Protein AF-A0A8T3VCM7-F1 (afdb_monomer)

Secondary structure (DSSP, 8-state):
-B-TTT--B-S-TTS---S-TTGGGSHHHHHTTT---S-HHHHHHHHHHHHHHHHT-HHHHHHHHHHHHHHHHTTT-THHHHHHHHHHHHHTTS----HHHHHHHHHHHHHTT-HHHHHHHHTT---SSHHHHHHHHHHHHHHHTT------HHHHHHHH----

Organism: NCBI:txid190975

pLDDT: mean 92.07, std 9.41, range [38.88, 98.56]

Foldseek 3Di:
DADPPQRDADPDPPDDQPDDSVLSVDPCLVCLPVDDQPDPQLNSLSSQLVSCVRVVVLVSNLVSLVSSLVVCVVVVHPCSLVSLVSSLVSLVVDPDPDLVSVLSNLLSCLLNLVLVVSCVVPVPDDDPDPLSVLSSVVSNVCSVVSHNDDDDSVVSCCVVDPDD

Solvent-accessible surface area (backbone atoms only — not comparable to full-atom values): 9253 Å² total; per-residue (Å²): 86,68,40,93,87,61,62,54,49,35,94,53,85,88,54,80,80,84,65,59,77,67,54,56,68,29,66,54,53,70,41,52,73,72,57,85,62,90,39,74,63,20,47,46,25,46,44,30,18,55,53,20,56,77,63,69,35,61,68,55,23,29,55,20,22,49,51,18,17,52,42,18,54,80,65,75,31,77,62,21,35,58,30,26,48,57,24,46,61,45,51,73,71,51,90,63,89,52,59,68,59,54,56,51,44,47,53,35,29,26,50,42,70,36,30,68,58,39,44,72,75,45,73,83,66,80,60,93,48,67,64,63,40,46,48,54,52,49,53,46,55,34,24,77,69,71,45,49,77,91,85,54,72,65,58,47,47,55,72,78,50,76,83,124

Radius of gyration: 17.77 Å; Cα contacts (8 Å, |Δi|>4): 193; chains: 1; bounding box: 43×33×47 Å

Mean predicted aligned error: 4.56 Å

Structure (mmCIF, N/CA/C/O backbone):
data_AF-A0A8T3VCM7-F1
#
_entry.id   AF-A0A8T3VCM7-F1
#
loop_
_atom_site.group_PDB
_atom_site.id
_atom_site.type_symbol
_atom_site.label_atom_id
_atom_site.label_alt_id
_atom_site.label_comp_id
_atom_site.label_asym_id
_atom_site.label_entity_id
_atom_site.label_seq_id
_atom_site.pdbx_PDB_ins_code
_atom_site.Cartn_x
_atom_site.Cartn_y
_atom_site.Cartn_z
_atom_site.occupancy
_atom_site.B_iso_or_equiv
_atom_site.auth_seq_id
_atom_site.auth_comp_id
_atom_site.auth_asym_id
_atom_site.auth_atom_id
_atom_site.pdbx_PDB_model_num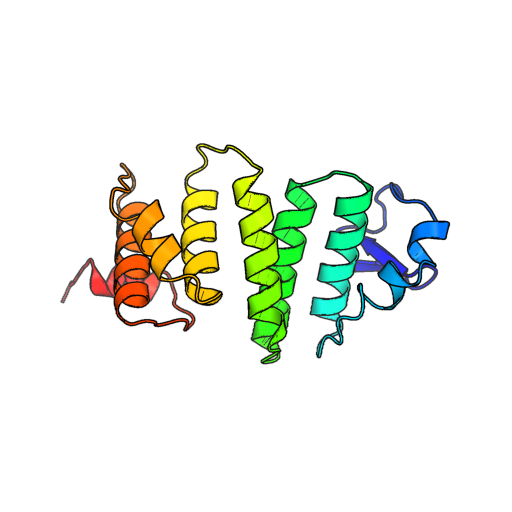
ATOM 1 N N . MET A 1 1 ? -1.759 -5.758 17.134 1.00 84.31 1 MET A N 1
ATOM 2 C CA . MET A 1 1 ? -2.613 -6.437 18.134 1.00 84.31 1 MET A CA 1
ATOM 3 C C . MET A 1 1 ? -3.843 -5.589 18.393 1.00 84.31 1 MET A C 1
ATOM 5 O O . MET A 1 1 ? -3.753 -4.378 18.250 1.00 84.31 1 MET A O 1
ATOM 9 N N . GLU A 1 2 ? -4.961 -6.208 18.759 1.00 90.44 2 GLU A N 1
ATOM 10 C CA . GLU A 1 2 ? -6.220 -5.518 19.060 1.00 90.44 2 GLU A CA 1
ATOM 11 C C . GLU A 1 2 ? -6.636 -5.818 20.501 1.00 90.44 2 GLU A C 1
ATOM 13 O O . GLU A 1 2 ? -6.567 -6.965 20.945 1.00 90.44 2 GLU A O 1
ATOM 18 N N . CYS A 1 3 ? -7.024 -4.783 21.242 1.00 88.31 3 CYS A N 1
ATOM 19 C CA . CYS A 1 3 ? -7.527 -4.921 22.599 1.00 88.31 3 CYS A CA 1
ATOM 20 C C . CYS A 1 3 ? -8.955 -5.488 22.565 1.00 88.31 3 CYS A C 1
ATOM 22 O O . CYS A 1 3 ? -9.849 -4.824 22.038 1.00 88.31 3 CYS A O 1
ATOM 24 N N . PRO A 1 4 ? -9.227 -6.648 23.192 1.00 87.00 4 PRO A N 1
ATOM 25 C CA . PRO A 1 4 ? -10.551 -7.271 23.142 1.00 87.00 4 PRO A CA 1
ATOM 26 C C . PRO A 1 4 ? -11.629 -6.490 23.912 1.00 87.00 4 PRO A C 1
ATOM 28 O O . PRO A 1 4 ? -12.811 -6.768 23.751 1.00 87.00 4 PRO A O 1
ATOM 31 N N . HIS A 1 5 ? -11.243 -5.532 24.762 1.00 86.00 5 HIS A N 1
ATOM 32 C CA . HIS A 1 5 ? -12.182 -4.750 25.571 1.00 86.00 5 HIS A CA 1
ATOM 33 C C . HIS A 1 5 ? -12.675 -3.477 24.868 1.00 86.00 5 HIS A C 1
ATOM 35 O O . HIS A 1 5 ? 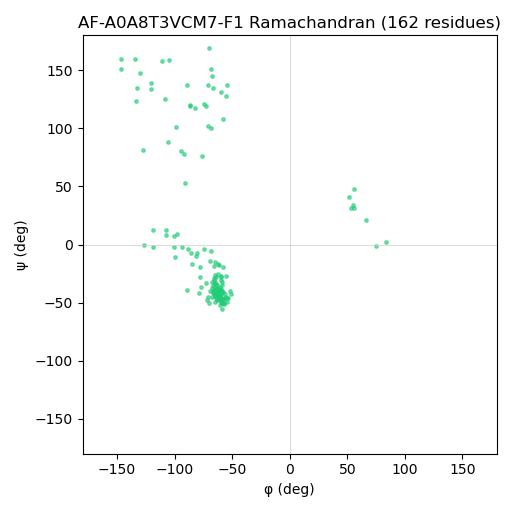-13.837 -3.109 25.010 1.00 86.00 5 HIS A O 1
ATOM 41 N N . CYS A 1 6 ? -11.800 -2.775 24.142 1.00 86.94 6 CYS A N 1
ATOM 42 C CA . CYS A 1 6 ? -12.126 -1.475 23.539 1.00 86.94 6 CYS A CA 1
ATOM 43 C C . CYS A 1 6 ? -11.845 -1.382 22.036 1.00 86.94 6 CYS A C 1
ATOM 45 O O . CYS A 1 6 ? -12.062 -0.324 21.458 1.00 86.94 6 CYS A O 1
ATOM 47 N N . GLY A 1 7 ? -11.329 -2.441 21.409 1.00 88.75 7 GLY A N 1
ATOM 48 C CA . GLY A 1 7 ? -10.992 -2.448 19.986 1.00 88.75 7 GLY A CA 1
ATOM 49 C C . GLY A 1 7 ? -9.720 -1.678 19.626 1.00 88.75 7 GLY A C 1
ATOM 50 O O . GLY A 1 7 ? -9.347 -1.685 18.464 1.00 88.75 7 GLY A O 1
ATOM 51 N N . TYR A 1 8 ? -9.023 -1.049 20.585 1.00 90.88 8 TYR A N 1
ATOM 52 C CA . TYR A 1 8 ? -7.779 -0.317 20.316 1.00 90.88 8 TYR A CA 1
ATOM 53 C C . TYR A 1 8 ? -6.743 -1.200 19.614 1.00 90.88 8 TYR A C 1
ATOM 55 O O . TYR A 1 8 ? -6.407 -2.281 20.109 1.00 90.88 8 TYR A O 1
ATOM 63 N N . VAL A 1 9 ? -6.205 -0.716 18.493 1.00 90.94 9 VAL A N 1
ATOM 64 C CA . VAL A 1 9 ? -5.188 -1.423 17.713 1.00 90.94 9 VAL A CA 1
ATOM 65 C C . VAL A 1 9 ? -3.836 -0.738 17.860 1.00 90.94 9 VAL A C 1
ATOM 67 O O . VAL A 1 9 ? -3.681 0.437 17.541 1.00 90.94 9 VAL A O 1
ATOM 70 N N . ALA A 1 10 ? -2.832 -1.506 18.274 1.00 86.75 10 ALA A N 1
ATOM 71 C CA . ALA A 1 10 ? -1.446 -1.058 18.350 1.00 86.75 10 ALA A CA 1
ATOM 72 C C . ALA A 1 10 ? -0.470 -2.200 18.044 1.00 86.75 10 ALA A C 1
ATOM 74 O O . ALA A 1 10 ? -0.806 -3.382 18.179 1.00 86.75 10 ALA A O 1
ATOM 75 N N . ALA A 1 11 ? 0.765 -1.858 17.665 1.00 80.69 11 ALA A N 1
ATOM 76 C CA . ALA A 1 11 ? 1.845 -2.839 17.527 1.00 80.69 11 ALA A CA 1
ATOM 77 C C . ALA A 1 11 ? 2.075 -3.588 18.850 1.00 80.69 11 ALA A C 1
ATOM 79 O O . ALA A 1 11 ? 2.209 -4.811 18.858 1.00 80.69 11 ALA A O 1
ATOM 80 N N . ARG A 1 12 ? 2.018 -2.856 19.971 1.00 79.69 12 ARG A N 1
ATOM 81 C CA . ARG A 1 12 ? 2.030 -3.406 21.324 1.00 79.69 12 ARG A CA 1
ATOM 82 C C . ARG A 1 12 ? 0.936 -2.770 22.182 1.00 79.69 12 ARG A C 1
ATOM 84 O O . ARG A 1 12 ? 0.751 -1.559 22.127 1.00 79.69 12 ARG A O 1
ATOM 91 N N . LEU A 1 13 ? 0.200 -3.586 22.940 1.00 78.19 13 LEU A N 1
ATOM 92 C CA . LEU A 1 13 ? -0.930 -3.126 23.765 1.00 78.19 13 LEU A CA 1
ATOM 93 C C . LEU A 1 13 ? -0.501 -2.536 25.117 1.00 78.19 13 LEU A C 1
ATOM 95 O O . LEU A 1 13 ? -1.332 -1.968 25.813 1.00 78.19 13 LEU A O 1
ATOM 99 N N . ASP A 1 14 ? 0.773 -2.674 25.491 1.00 77.81 14 ASP A N 1
ATOM 100 C CA . ASP A 1 14 ? 1.370 -2.013 26.658 1.00 77.81 14 ASP A CA 1
ATOM 101 C C . ASP A 1 14 ? 1.755 -0.551 26.382 1.00 77.81 14 ASP A C 1
ATOM 103 O O . ASP A 1 14 ? 2.117 0.176 27.306 1.00 77.81 14 ASP A O 1
ATOM 107 N N . ASN A 1 15 ? 1.655 -0.109 25.126 1.00 70.25 15 ASN A N 1
ATOM 108 C CA . ASN A 1 15 ? 1.811 1.292 24.771 1.00 70.25 15 ASN A CA 1
ATOM 109 C C . ASN A 1 15 ? 0.658 2.123 25.343 1.00 70.25 15 ASN A C 1
ATOM 111 O O . ASN A 1 15 ? -0.496 1.690 25.358 1.00 70.25 15 ASN A O 1
ATOM 115 N N . GLU A 1 16 ? 0.975 3.351 25.748 1.00 74.56 16 GLU A N 1
ATOM 116 C CA . GLU A 1 16 ? -0.018 4.326 26.187 1.00 74.56 16 GLU A CA 1
ATOM 117 C C . GLU A 1 16 ? -1.104 4.525 25.118 1.00 74.56 16 GLU A C 1
ATOM 119 O O . GLU A 1 16 ? -0.817 4.605 23.917 1.00 74.56 16 GLU A O 1
ATOM 124 N N . LEU A 1 17 ? -2.362 4.588 25.562 1.00 77.19 17 LEU A N 1
ATOM 125 C CA . LEU A 1 17 ? -3.487 4.925 24.702 1.00 77.19 17 LEU A CA 1
ATOM 126 C C . LEU A 1 17 ? -3.381 6.410 24.343 1.00 77.19 17 LEU A C 1
ATOM 128 O O . LEU A 1 17 ? -3.711 7.273 25.151 1.00 77.19 17 LEU A O 1
ATOM 132 N N . LYS A 1 18 ? -2.918 6.700 23.129 1.00 75.69 18 LYS A N 1
ATOM 133 C CA . LYS A 1 18 ? -2.742 8.074 22.637 1.00 75.69 18 LYS A CA 1
ATOM 134 C C . LYS A 1 18 ? -3.989 8.651 21.958 1.00 75.69 18 LYS A C 1
ATOM 136 O O . LYS A 1 18 ? -4.010 9.831 21.623 1.00 75.69 18 LYS A O 1
ATOM 141 N N . THR A 1 19 ? -5.042 7.847 21.809 1.00 82.75 19 THR A N 1
ATOM 142 C CA . THR A 1 19 ? -6.325 8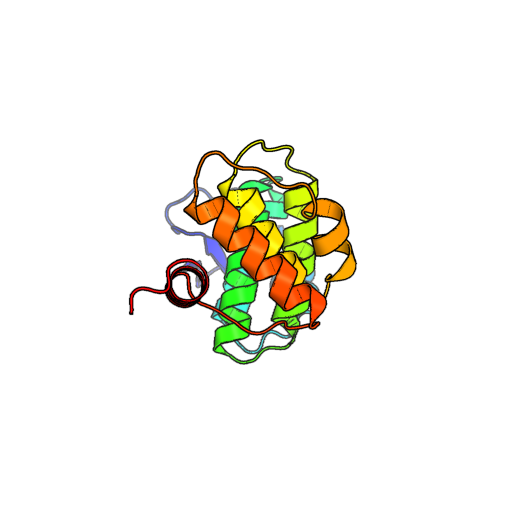.252 21.221 1.00 82.75 19 THR A CA 1
ATOM 143 C C . THR A 1 19 ? -7.448 8.301 22.260 1.00 82.75 19 THR A C 1
ATOM 145 O O . THR A 1 19 ? -7.382 7.662 23.311 1.00 82.75 19 THR A O 1
ATOM 148 N N . SER A 1 20 ? -8.509 9.056 21.975 1.00 85.62 20 SER A N 1
ATOM 149 C CA . SER A 1 20 ? -9.664 9.152 22.871 1.00 85.62 20 SER A CA 1
ATOM 150 C C . SER A 1 20 ? -10.481 7.848 22.874 1.00 85.62 20 SER A C 1
ATOM 152 O O . SER A 1 20 ? -10.788 7.318 21.803 1.00 85.62 20 SER A O 1
ATOM 154 N N . PRO A 1 21 ? -10.941 7.353 24.038 1.00 87.25 21 PRO A N 1
ATOM 155 C CA . PRO A 1 21 ? -11.909 6.258 24.103 1.00 87.25 21 PRO A CA 1
ATOM 156 C C . PRO A 1 21 ? -13.205 6.514 23.321 1.00 87.25 21 PRO A C 1
ATOM 158 O O . PRO A 1 21 ? -13.843 5.557 22.887 1.00 87.25 21 PRO A O 1
ATOM 161 N N . ASP A 1 22 ? -13.599 7.778 23.140 1.00 90.50 22 ASP A N 1
ATOM 162 C CA . ASP A 1 22 ? -14.787 8.138 22.357 1.00 90.50 22 ASP A CA 1
ATOM 163 C C . ASP A 1 22 ? -14.551 7.951 20.856 1.00 90.50 22 ASP A C 1
ATOM 165 O O . ASP A 1 22 ? -15.457 7.525 20.144 1.00 90.50 22 ASP A O 1
ATOM 169 N N . PHE A 1 23 ? -13.321 8.174 20.382 1.00 93.25 23 PHE A N 1
ATOM 170 C CA . PHE A 1 23 ? -12.952 7.905 18.993 1.00 93.25 23 PHE A CA 1
ATOM 171 C C . PHE A 1 23 ? -13.063 6.413 18.663 1.00 93.25 23 PHE A C 1
ATOM 173 O O . PHE A 1 23 ? -13.613 6.051 17.633 1.00 93.25 23 PHE A O 1
ATOM 180 N N . LEU A 1 24 ? -12.642 5.528 19.572 1.00 92.88 24 LEU A N 1
ATOM 181 C CA . LEU A 1 24 ? -12.766 4.074 19.377 1.00 92.88 24 LEU A CA 1
ATOM 182 C C . LEU A 1 24 ? -14.224 3.584 19.316 1.00 92.88 24 LEU A C 1
ATOM 184 O O . LEU A 1 24 ? -14.484 2.456 18.899 1.00 92.88 24 LEU A O 1
ATOM 188 N N . LYS A 1 25 ? -15.176 4.419 19.744 1.00 93.69 25 LYS A N 1
ATOM 189 C CA . LYS A 1 25 ? -16.618 4.162 19.662 1.00 93.69 25 LYS A CA 1
ATOM 190 C C . LYS A 1 25 ? -17.282 4.891 18.493 1.00 93.69 25 LYS A C 1
ATOM 192 O O . LYS A 1 25 ? -18.493 4.756 18.330 1.00 93.69 25 LYS A O 1
ATOM 197 N N . SER A 1 26 ? -16.533 5.679 17.722 1.00 95.44 26 SER A N 1
ATOM 198 C CA . SER A 1 26 ? -17.079 6.413 16.586 1.00 95.44 26 SER A CA 1
ATOM 199 C C . SER A 1 26 ? -17.499 5.453 15.475 1.00 95.44 26 SER A C 1
ATOM 201 O O . SER A 1 26 ? -16.936 4.367 15.307 1.00 95.44 26 SER A O 1
ATOM 203 N N . GLU A 1 27 ? -18.496 5.862 14.695 1.00 95.75 27 GLU A N 1
ATOM 204 C CA . GLU A 1 27 ? -18.955 5.086 13.543 1.00 95.75 27 GLU A CA 1
ATOM 205 C C . GLU A 1 27 ? -17.832 4.899 12.517 1.00 95.75 27 GLU A C 1
ATOM 207 O O . GLU A 1 27 ? -17.613 3.781 12.052 1.00 95.75 27 GLU A O 1
ATOM 212 N N . GLU A 1 28 ? -17.060 5.954 12.246 1.00 95.12 28 GLU A N 1
ATOM 213 C CA . GLU A 1 28 ? -15.902 5.935 11.344 1.00 95.12 28 GLU A CA 1
ATOM 214 C C . GLU A 1 28 ? -14.895 4.845 11.735 1.00 95.12 28 GLU A C 1
ATOM 216 O O . GLU A 1 28 ? -14.465 4.057 10.894 1.00 95.12 28 GLU A O 1
ATOM 221 N N . TYR A 1 29 ? -14.563 4.727 13.024 1.00 95.94 29 TYR A N 1
ATOM 222 C CA . TYR A 1 29 ? -13.623 3.715 13.500 1.00 95.94 29 TYR A CA 1
ATOM 223 C C . TYR A 1 29 ? -14.201 2.296 13.442 1.00 95.94 29 TYR A C 1
ATOM 225 O O . TYR A 1 29 ? -13.543 1.343 13.004 1.00 95.94 29 TYR A O 1
ATOM 233 N N . LEU A 1 30 ? -15.447 2.136 13.895 1.00 94.06 30 LEU A N 1
ATOM 234 C CA . LEU A 1 30 ? -16.092 0.829 14.000 1.00 94.06 30 LEU A CA 1
ATOM 235 C C . LEU A 1 30 ? -16.347 0.204 12.626 1.00 94.06 30 LEU A C 1
ATOM 237 O O . LEU A 1 30 ? -16.125 -1.004 12.465 1.00 94.06 30 LEU A O 1
ATOM 241 N N . THR A 1 31 ? -16.757 1.030 11.662 1.00 95.62 31 THR A N 1
ATOM 242 C CA . THR A 1 31 ? -17.086 0.648 10.281 1.00 95.62 31 THR A CA 1
ATOM 243 C C . THR A 1 31 ? -15.916 0.785 9.311 1.00 95.62 31 THR A C 1
ATOM 245 O O . THR A 1 31 ? -16.072 0.448 8.145 1.00 95.62 31 THR A O 1
ATOM 248 N N . CYS A 1 32 ? -14.753 1.255 9.775 1.00 96.81 32 CYS A N 1
ATOM 249 C CA . CYS A 1 32 ? -13.586 1.508 8.929 1.00 96.81 32 CYS A CA 1
ATOM 250 C C . CYS A 1 32 ? -13.895 2.471 7.773 1.00 96.81 32 CYS A C 1
ATOM 252 O O . CYS A 1 32 ? -13.574 2.184 6.624 1.00 96.81 32 CYS A O 1
ATOM 254 N N . GLU A 1 33 ? -14.546 3.595 8.086 1.00 96.31 33 GLU A N 1
ATOM 255 C CA . GLU A 1 33 ? -15.036 4.580 7.108 1.00 96.31 33 GLU A CA 1
ATOM 256 C C . GLU A 1 33 ? -15.921 3.928 6.013 1.00 96.31 33 GLU A C 1
ATOM 258 O O . GLU A 1 33 ? -15.945 4.364 4.866 1.00 96.31 33 GLU A O 1
ATOM 263 N N . GLY A 1 34 ? -16.654 2.862 6.366 1.00 96.44 34 GLY A N 1
ATOM 264 C CA . GLY A 1 34 ? -17.529 2.111 5.459 1.00 96.44 34 GLY A CA 1
ATOM 265 C C . GLY A 1 34 ? -16.840 1.032 4.615 1.00 96.44 34 GLY A C 1
ATOM 266 O O . GLY A 1 34 ? -17.517 0.378 3.823 1.00 96.44 34 GLY A O 1
ATOM 267 N N . ASN A 1 35 ? -15.530 0.815 4.774 1.00 97.19 35 ASN A N 1
ATOM 268 C CA . ASN A 1 35 ? -14.801 -0.228 4.051 1.00 97.19 35 ASN A CA 1
ATOM 269 C C . ASN A 1 35 ? -15.144 -1.630 4.582 1.00 97.19 35 ASN A C 1
ATOM 271 O O . ASN A 1 35 ? -14.870 -1.962 5.741 1.00 97.19 35 ASN A O 1
ATOM 275 N N . ASP A 1 36 ? -15.688 -2.473 3.706 1.00 97.00 36 ASP A N 1
ATOM 276 C CA . ASP A 1 36 ? -16.025 -3.868 4.002 1.00 97.00 36 ASP A CA 1
ATOM 277 C C . ASP A 1 36 ? -14.860 -4.803 3.643 1.00 97.00 36 ASP A C 1
ATOM 279 O O . ASP A 1 36 ? -14.839 -5.436 2.590 1.00 97.00 36 ASP A O 1
ATOM 283 N N . PHE A 1 37 ? -13.845 -4.836 4.508 1.00 97.75 37 PHE A N 1
ATOM 284 C CA . PHE A 1 37 ? -12.666 -5.684 4.316 1.00 97.75 37 PHE A CA 1
ATOM 285 C C . PHE A 1 37 ? -13.006 -7.175 4.418 1.00 97.75 37 PHE A C 1
ATOM 287 O O . PHE A 1 37 ? -13.606 -7.616 5.402 1.00 97.75 37 PHE A O 1
ATOM 294 N N . LYS A 1 38 ? -12.494 -7.981 3.481 1.00 97.44 38 LYS A N 1
ATOM 295 C CA . LYS A 1 38 ? -12.620 -9.450 3.514 1.00 97.44 38 LYS A CA 1
ATOM 296 C C . LYS A 1 38 ? -11.892 -10.094 4.697 1.00 97.44 38 LYS A C 1
ATOM 298 O O . LYS A 1 38 ? -12.261 -11.192 5.115 1.00 97.44 38 LYS A O 1
ATOM 303 N N . SER A 1 39 ? -10.841 -9.449 5.215 1.00 95.94 39 SER A N 1
ATOM 304 C CA . SER A 1 39 ? -9.984 -9.998 6.269 1.00 95.94 39 SER A CA 1
ATOM 305 C C . SER A 1 39 ? -9.964 -9.134 7.535 1.00 95.94 39 SER A C 1
ATOM 307 O O . SER A 1 39 ? -9.831 -7.906 7.493 1.00 95.94 39 SER A O 1
ATOM 309 N N . ASP A 1 40 ? -10.003 -9.794 8.698 1.00 95.69 40 ASP A N 1
ATOM 310 C CA . ASP A 1 40 ? -9.827 -9.134 9.998 1.00 95.69 40 ASP A CA 1
ATOM 311 C C . ASP A 1 40 ? -8.446 -8.483 10.142 1.00 95.69 40 ASP A C 1
ATOM 313 O O . ASP A 1 40 ? -8.268 -7.564 10.946 1.00 95.69 40 ASP A O 1
ATOM 317 N N . LEU A 1 41 ? -7.444 -8.983 9.413 1.00 96.50 41 LEU A N 1
ATOM 318 C CA . LEU A 1 41 ? -6.091 -8.442 9.447 1.00 96.50 41 LEU A CA 1
ATOM 319 C C . LEU A 1 41 ? -6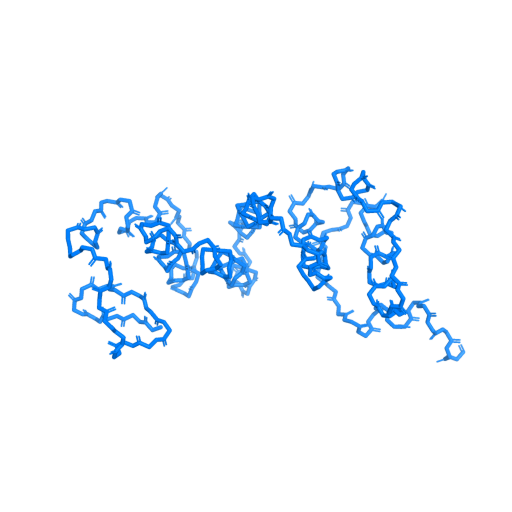.032 -7.087 8.731 1.00 96.50 41 LEU A C 1
ATOM 321 O O . LEU A 1 41 ? -5.540 -6.123 9.321 1.00 96.50 41 LEU A O 1
ATOM 325 N N . SER A 1 42 ? -6.607 -6.988 7.528 1.00 97.62 42 SER A N 1
ATOM 326 C CA . SER A 1 42 ? -6.758 -5.728 6.788 1.00 97.62 42 SER A CA 1
ATOM 327 C C . SER A 1 42 ? -7.536 -4.717 7.623 1.00 97.62 42 SER A C 1
ATOM 329 O O . SER A 1 42 ? -7.071 -3.601 7.851 1.00 97.62 42 SER A O 1
ATOM 331 N N . LYS A 1 43 ? -8.656 -5.151 8.218 1.00 97.19 43 LYS A N 1
ATOM 332 C CA . LYS A 1 43 ? -9.465 -4.317 9.114 1.00 97.19 43 LYS A CA 1
ATOM 333 C C . LYS A 1 43 ? -8.659 -3.757 10.289 1.00 97.19 43 LYS A C 1
ATOM 335 O O . LYS A 1 43 ? -8.781 -2.579 10.627 1.00 97.19 43 LYS A O 1
ATOM 340 N N . ARG A 1 44 ? -7.806 -4.576 10.912 1.00 96.50 44 ARG A N 1
ATOM 341 C CA . ARG A 1 44 ? -6.920 -4.135 12.002 1.00 96.50 44 ARG A CA 1
ATOM 342 C C . ARG A 1 44 ? -5.890 -3.114 11.526 1.00 96.50 44 ARG A C 1
ATOM 344 O O . ARG A 1 44 ? -5.694 -2.112 12.211 1.00 96.50 44 ARG A O 1
ATOM 351 N N . PHE A 1 45 ? -5.254 -3.328 10.376 1.00 97.69 45 PHE A N 1
ATOM 352 C CA . PHE A 1 45 ? -4.311 -2.354 9.821 1.00 97.69 45 PHE A CA 1
ATOM 353 C C . PHE A 1 45 ? -4.993 -1.031 9.470 1.00 97.69 45 PHE A C 1
ATOM 355 O O . PHE A 1 45 ? -4.492 0.027 9.848 1.00 97.69 45 PHE A O 1
ATOM 362 N N . TYR A 1 46 ? -6.183 -1.074 8.874 1.00 98.12 46 TYR A N 1
ATOM 363 C CA . TYR A 1 46 ? -6.951 0.132 8.589 1.00 98.12 46 TYR A CA 1
ATOM 364 C C . TYR A 1 46 ? -7.363 0.885 9.863 1.00 98.12 46 TYR A C 1
ATOM 366 O O . TYR A 1 46 ? -7.209 2.099 9.966 1.00 98.12 46 TYR A O 1
ATOM 374 N N . ARG A 1 47 ? -7.805 0.173 10.905 1.00 96.81 47 ARG A N 1
ATOM 375 C CA . ARG A 1 47 ? -8.069 0.781 12.219 1.00 96.81 47 ARG A CA 1
ATOM 376 C C . ARG A 1 47 ? -6.825 1.419 12.830 1.00 96.81 47 ARG A C 1
ATOM 378 O O . ARG A 1 47 ? -6.934 2.466 13.466 1.00 96.81 47 ARG A O 1
ATOM 385 N N . ARG A 1 48 ? -5.643 0.820 12.651 1.00 96.06 48 ARG A N 1
ATOM 386 C CA . ARG A 1 48 ? -4.388 1.455 13.075 1.00 96.06 48 ARG A CA 1
ATOM 387 C C . ARG A 1 48 ? -4.120 2.733 12.279 1.00 96.06 48 ARG A C 1
ATOM 389 O O . ARG A 1 48 ? -3.762 3.722 12.910 1.00 96.06 48 ARG A O 1
ATOM 396 N N . TYR A 1 49 ? -4.363 2.739 10.967 1.00 96.69 49 TYR A N 1
ATOM 397 C CA . TYR A 1 49 ? -4.307 3.952 10.143 1.00 96.69 49 TYR A CA 1
ATOM 398 C C . TYR A 1 49 ? -5.205 5.061 10.712 1.00 96.69 49 TYR A C 1
ATOM 400 O O . TYR A 1 49 ? -4.720 6.162 10.952 1.00 96.69 49 TYR A O 1
ATOM 408 N N . LEU A 1 50 ? -6.468 4.763 11.035 1.00 96.62 50 LEU A N 1
ATOM 409 C CA . LEU A 1 50 ? -7.398 5.747 11.603 1.00 96.62 50 LEU A CA 1
ATOM 410 C C . LEU A 1 50 ? -6.918 6.321 12.946 1.00 96.62 50 LEU A C 1
ATOM 412 O O . LEU A 1 50 ? -7.043 7.520 13.191 1.00 96.62 50 LEU A O 1
ATOM 416 N N . ILE A 1 51 ? -6.335 5.483 13.809 1.00 94.75 51 ILE A N 1
ATOM 417 C CA . ILE A 1 51 ? -5.720 5.938 15.065 1.00 94.75 51 ILE A CA 1
ATOM 418 C C . ILE A 1 51 ? -4.536 6.867 14.771 1.00 94.75 51 ILE A C 1
ATOM 420 O O . ILE A 1 51 ? -4.457 7.947 15.346 1.00 94.75 51 ILE A O 1
ATOM 424 N N . SER A 1 52 ? -3.638 6.474 13.866 1.00 93.31 52 SER A N 1
ATOM 425 C CA . SER A 1 52 ? -2.470 7.281 13.494 1.00 93.31 52 SER A CA 1
ATOM 426 C C . SER A 1 52 ? -2.856 8.621 12.873 1.00 93.31 52 SER A C 1
ATOM 428 O O . SER A 1 52 ? -2.256 9.636 13.214 1.00 93.31 52 SER A O 1
ATOM 430 N N . LYS A 1 53 ? -3.913 8.644 12.059 1.00 94.00 53 LYS A N 1
ATOM 431 C CA . LYS A 1 53 ? -4.512 9.856 11.491 1.00 94.00 53 LYS A CA 1
ATOM 432 C C . LYS A 1 53 ? -5.034 10.789 12.581 1.00 94.00 53 LYS A C 1
ATOM 434 O O . LYS A 1 53 ? -4.739 11.978 12.561 1.00 94.00 53 LYS A O 1
ATOM 439 N N . ALA A 1 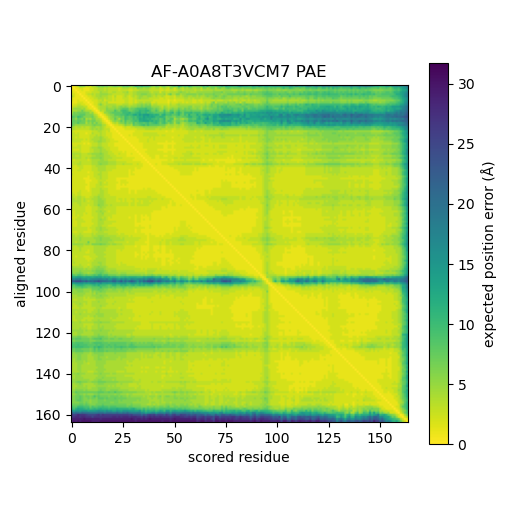54 ? -5.741 10.259 13.582 1.00 92.50 54 ALA A N 1
ATOM 440 C CA . ALA A 1 54 ? -6.197 11.048 14.732 1.00 92.50 54 ALA A CA 1
ATOM 441 C C . ALA A 1 54 ? -5.031 11.596 15.585 1.00 92.50 54 ALA A C 1
ATOM 443 O O . ALA A 1 54 ? -5.155 12.647 16.212 1.00 92.50 54 ALA A O 1
ATOM 444 N N . GLU A 1 55 ? -3.896 10.896 15.595 1.00 90.50 55 GLU A N 1
ATOM 445 C CA . GLU A 1 55 ? -2.663 11.282 16.293 1.00 90.50 55 GLU A CA 1
ATOM 446 C C . GLU A 1 55 ? -1.761 12.224 15.464 1.00 90.50 55 GLU A C 1
ATOM 448 O O . GLU A 1 55 ? -0.787 12.747 16.005 1.00 90.50 55 GLU A O 1
ATOM 453 N N . ASN A 1 56 ? -2.086 12.476 14.186 1.00 90.31 56 ASN A N 1
ATOM 454 C CA . ASN A 1 56 ? -1.229 13.143 13.191 1.00 90.31 56 ASN A CA 1
ATOM 455 C C . ASN A 1 56 ? 0.157 12.477 13.024 1.00 90.31 56 ASN A C 1
ATOM 457 O O . ASN A 1 56 ? 1.165 13.149 12.804 1.00 90.31 56 ASN A O 1
ATOM 461 N N . ASP A 1 57 ? 0.225 11.150 13.155 1.00 90.88 57 ASP A N 1
ATOM 462 C CA . ASP A 1 57 ? 1.439 10.355 12.938 1.00 90.88 57 ASP A CA 1
ATOM 463 C C . ASP A 1 57 ? 1.477 9.818 11.500 1.00 90.88 57 ASP A C 1
ATOM 465 O O . ASP A 1 57 ? 1.164 8.652 11.242 1.00 90.88 57 ASP A O 1
ATOM 469 N N . HIS A 1 58 ? 1.885 10.675 10.560 1.00 91.38 58 HIS A N 1
ATOM 470 C CA . HIS A 1 58 ? 1.887 10.375 9.123 1.00 91.38 58 HIS A CA 1
ATOM 471 C C . HIS A 1 58 ? 2.743 9.159 8.742 1.00 91.38 58 HIS A C 1
ATOM 473 O O . HIS A 1 58 ? 2.386 8.413 7.830 1.00 91.38 58 HIS A O 1
ATOM 479 N N . ASN A 1 59 ? 3.840 8.908 9.465 1.00 90.25 59 ASN A N 1
ATOM 480 C CA . ASN A 1 59 ? 4.663 7.721 9.238 1.00 90.25 59 ASN A CA 1
ATOM 481 C C . ASN A 1 59 ? 3.875 6.451 9.570 1.00 90.25 59 ASN A C 1
ATOM 483 O O . ASN A 1 59 ? 3.817 5.523 8.761 1.00 90.25 59 ASN A O 1
ATOM 487 N N . SER A 1 60 ? 3.235 6.404 10.743 1.00 91.94 60 SER A N 1
ATOM 488 C CA . SER A 1 60 ? 2.393 5.260 11.092 1.00 91.94 60 SER A CA 1
ATOM 489 C C . SER A 1 60 ? 1.163 5.146 10.190 1.00 91.94 60 SER A C 1
ATOM 491 O O . SER A 1 60 ? 0.757 4.022 9.896 1.00 91.94 60 SER A O 1
ATOM 493 N N . GLU A 1 61 ? 0.574 6.258 9.737 1.00 94.81 61 GLU A N 1
ATOM 494 C CA . GLU A 1 61 ? -0.520 6.238 8.757 1.00 94.81 61 GLU A CA 1
ATOM 495 C C . GLU A 1 61 ? -0.091 5.515 7.475 1.00 94.81 61 GLU A C 1
ATOM 497 O O . GLU A 1 61 ? -0.757 4.564 7.057 1.00 94.81 61 GLU A O 1
ATOM 502 N N . PHE A 1 62 ? 1.056 5.908 6.910 1.00 95.06 62 PHE A N 1
ATOM 503 C CA . PHE A 1 62 ? 1.594 5.339 5.677 1.00 95.06 62 PHE A CA 1
ATOM 504 C C . PHE A 1 62 ? 1.828 3.832 5.798 1.00 95.06 62 PHE A C 1
ATOM 506 O O . PHE A 1 62 ? 1.268 3.052 5.025 1.00 95.06 62 PHE A O 1
ATOM 513 N N . TYR A 1 63 ? 2.603 3.398 6.798 1.00 94.88 63 TYR A N 1
ATOM 514 C CA . TYR A 1 63 ? 2.909 1.974 6.962 1.00 94.88 63 TYR A CA 1
ATOM 515 C C . TYR A 1 63 ? 1.663 1.147 7.291 1.00 94.88 63 TYR A C 1
ATOM 517 O O . TYR A 1 63 ? 1.557 -0.002 6.867 1.00 94.88 63 TYR A O 1
ATOM 525 N N . SER A 1 64 ? 0.688 1.721 8.000 1.00 96.81 64 SER A N 1
ATOM 526 C CA . SER A 1 64 ? -0.572 1.027 8.278 1.00 96.81 64 SER A CA 1
ATOM 527 C C . SER A 1 64 ? -1.381 0.788 7.008 1.00 96.81 64 SER A C 1
ATOM 529 O O . SER A 1 64 ? -1.902 -0.311 6.834 1.00 96.81 64 SER A O 1
ATOM 531 N N . LEU A 1 65 ? -1.453 1.763 6.098 1.00 97.94 65 LEU A N 1
ATOM 532 C CA . LEU A 1 65 ? -2.112 1.585 4.801 1.00 97.94 65 LEU A CA 1
ATOM 533 C C . LEU A 1 65 ? -1.345 0.627 3.887 1.00 97.94 65 LEU A C 1
ATOM 535 O O . LEU A 1 65 ? -1.969 -0.225 3.258 1.00 97.94 65 LEU A O 1
ATOM 539 N N . LEU A 1 66 ? -0.011 0.695 3.871 1.00 97.25 66 LEU A N 1
ATOM 540 C CA . LEU A 1 66 ? 0.830 -0.249 3.131 1.00 97.25 66 LEU A CA 1
ATOM 541 C C . LEU A 1 66 ? 0.567 -1.697 3.574 1.00 97.25 66 LEU A C 1
ATOM 543 O O . LEU A 1 66 ? 0.290 -2.566 2.750 1.00 97.25 66 LEU A O 1
ATOM 547 N N . HIS A 1 67 ? 0.590 -1.955 4.883 1.00 97.62 67 HIS A N 1
ATOM 548 C CA . HIS A 1 67 ? 0.298 -3.283 5.423 1.00 97.62 67 HIS A CA 1
ATOM 549 C C . HIS A 1 67 ? -1.165 -3.694 5.229 1.00 97.62 67 HIS A C 1
ATOM 551 O O . HIS A 1 67 ? -1.443 -4.874 5.024 1.00 97.62 67 HIS A O 1
ATOM 557 N N . CYS A 1 68 ? -2.097 -2.738 5.258 1.00 98.31 68 CYS A N 1
ATOM 558 C CA . CYS A 1 68 ? -3.494 -2.993 4.924 1.00 98.31 68 CYS A CA 1
ATOM 559 C C . CYS A 1 68 ? -3.632 -3.488 3.478 1.00 98.31 68 CYS A C 1
ATOM 561 O O . CYS A 1 68 ? -4.293 -4.498 3.249 1.00 98.31 68 CYS A O 1
ATOM 563 N N . ALA A 1 69 ? -2.963 -2.836 2.522 1.00 98.19 69 ALA A N 1
ATOM 564 C CA . ALA A 1 69 ? -2.962 -3.248 1.121 1.00 98.19 69 ALA A CA 1
ATOM 565 C C . ALA A 1 69 ? -2.398 -4.666 0.934 1.00 98.19 69 ALA A C 1
ATOM 567 O O . ALA A 1 69 ? -2.995 -5.465 0.221 1.00 98.19 69 ALA A O 1
ATOM 568 N N . TRP A 1 70 ? -1.301 -5.010 1.617 1.00 97.06 70 TRP A N 1
ATOM 569 C CA . TRP A 1 70 ? -0.738 -6.367 1.570 1.00 97.06 70 TRP A CA 1
ATOM 570 C C . TRP A 1 70 ? -1.674 -7.417 2.177 1.00 97.06 70 TRP A C 1
ATOM 572 O O . TRP A 1 70 ? -1.875 -8.474 1.592 1.00 97.06 70 TRP A O 1
ATOM 582 N N . ALA A 1 71 ? -2.315 -7.116 3.309 1.00 98.00 71 ALA A N 1
ATOM 583 C CA . ALA A 1 71 ? -3.302 -8.022 3.896 1.00 98.00 71 ALA A CA 1
ATOM 584 C C . ALA A 1 71 ? -4.553 -8.184 3.005 1.00 98.00 71 ALA A C 1
ATOM 586 O O . ALA A 1 71 ? -5.205 -9.229 3.029 1.00 98.00 71 ALA A O 1
ATOM 587 N N . CYS A 1 72 ? -4.898 -7.159 2.219 1.00 98.25 72 CYS A N 1
ATOM 588 C CA . CYS A 1 72 ? -5.933 -7.255 1.192 1.00 98.25 72 CYS A CA 1
ATOM 589 C C . CYS A 1 72 ? -5.495 -8.186 0.051 1.00 98.25 72 CYS A C 1
ATOM 591 O O . CYS A 1 72 ? -6.270 -9.067 -0.312 1.00 98.25 72 CYS A O 1
ATOM 593 N N . ASP A 1 73 ? -4.255 -8.067 -0.440 1.00 96.62 73 ASP A N 1
ATOM 594 C CA . ASP A 1 73 ? -3.700 -8.960 -1.474 1.00 96.62 73 ASP A CA 1
ATOM 595 C C . ASP A 1 73 ? -3.761 -10.434 -1.068 1.00 96.62 73 ASP A C 1
ATOM 597 O O . ASP A 1 73 ? -4.218 -11.268 -1.847 1.00 96.62 73 ASP A O 1
ATOM 601 N N . ASP A 1 74 ? -3.380 -10.750 0.174 1.00 96.88 74 ASP A N 1
ATOM 602 C CA . ASP A 1 74 ? -3.399 -12.119 0.711 1.00 96.88 74 ASP A CA 1
ATOM 603 C C . ASP A 1 74 ? -4.797 -12.767 0.671 1.00 96.88 74 ASP A C 1
ATOM 605 O O . ASP A 1 74 ? -4.935 -13.988 0.771 1.00 96.88 74 ASP A O 1
ATOM 609 N N . THR A 1 75 ? -5.850 -11.952 0.551 1.00 96.94 75 THR A N 1
ATOM 610 C CA . THR A 1 75 ? -7.251 -12.393 0.505 1.00 96.94 75 THR A CA 1
ATOM 611 C C . THR A 1 75 ? -7.970 -12.025 -0.793 1.00 96.94 75 THR A C 1
ATOM 613 O O . THR A 1 75 ? -9.197 -12.156 -0.865 1.00 96.94 75 THR A O 1
ATOM 616 N N . ASP A 1 76 ? -7.221 -11.598 -1.816 1.00 95.69 76 ASP A N 1
ATOM 617 C CA . ASP A 1 76 ? -7.750 -11.139 -3.106 1.00 95.69 76 ASP A CA 1
ATOM 618 C C . ASP A 1 76 ? -8.853 -10.072 -2.930 1.00 95.69 76 ASP A C 1
ATOM 620 O O . ASP A 1 76 ? -9.933 -10.117 -3.527 1.00 95.69 76 ASP A O 1
ATOM 624 N N . ASP A 1 77 ? -8.653 -9.149 -1.987 1.00 97.12 77 ASP A N 1
ATOM 625 C CA . ASP A 1 77 ? -9.580 -8.059 -1.692 1.00 97.12 77 ASP A CA 1
ATOM 626 C C . ASP A 1 77 ? -9.293 -6.850 -2.595 1.00 97.12 77 ASP A C 1
ATOM 628 O O . ASP A 1 77 ? -8.212 -6.258 -2.552 1.00 97.12 77 ASP A O 1
ATOM 632 N N . GLY A 1 78 ? -10.290 -6.448 -3.392 1.00 95.75 78 GLY A N 1
ATOM 633 C CA . GLY A 1 78 ? -10.186 -5.331 -4.335 1.00 95.75 78 GLY A CA 1
ATOM 634 C C . GLY A 1 78 ? -9.890 -3.982 -3.672 1.00 95.75 78 GLY A C 1
ATOM 635 O O . GLY A 1 78 ? -9.389 -3.075 -4.337 1.00 95.75 78 GLY A O 1
ATOM 636 N N . LEU A 1 79 ? -10.115 -3.853 -2.357 1.00 97.94 79 LEU A N 1
ATOM 637 C CA . LEU A 1 79 ? -9.717 -2.670 -1.592 1.00 97.94 79 LEU A CA 1
ATOM 638 C C . LEU A 1 79 ? -8.197 -2.445 -1.573 1.00 97.94 79 LEU A C 1
ATOM 640 O O . LEU A 1 79 ? -7.768 -1.325 -1.297 1.00 97.94 79 LEU A O 1
ATOM 644 N N . ALA A 1 80 ? -7.377 -3.449 -1.917 1.00 98.06 80 ALA A N 1
ATOM 645 C CA . ALA A 1 80 ? -5.922 -3.310 -1.996 1.00 98.06 80 ALA A CA 1
ATOM 646 C C . ALA A 1 80 ? -5.493 -2.108 -2.856 1.00 98.06 80 ALA A C 1
ATOM 648 O O . ALA A 1 80 ? -4.617 -1.344 -2.451 1.00 98.06 80 ALA A O 1
ATOM 649 N N . VAL A 1 81 ? -6.143 -1.898 -4.007 1.00 98.12 81 VAL A N 1
ATOM 650 C CA . VAL A 1 81 ? -5.844 -0.781 -4.920 1.00 98.12 81 VAL A CA 1
ATOM 651 C C . VAL A 1 81 ? -6.096 0.567 -4.248 1.00 98.12 81 VAL A C 1
ATOM 653 O O . VAL A 1 81 ? -5.237 1.447 -4.294 1.00 98.12 81 VAL A O 1
ATOM 656 N N . GLU A 1 82 ? -7.235 0.724 -3.575 1.00 98.19 82 GLU A N 1
ATOM 657 C CA . GLU A 1 82 ? -7.590 1.973 -2.895 1.00 98.19 82 GLU A CA 1
ATOM 658 C C . GLU A 1 82 ? -6.674 2.246 -1.694 1.00 98.19 82 GLU A C 1
ATOM 660 O O . GLU A 1 82 ? -6.236 3.378 -1.493 1.00 98.19 82 GLU A O 1
ATOM 665 N N . MET A 1 83 ? -6.284 1.208 -0.945 1.00 98.38 83 MET A N 1
ATOM 666 C CA . MET A 1 83 ? -5.323 1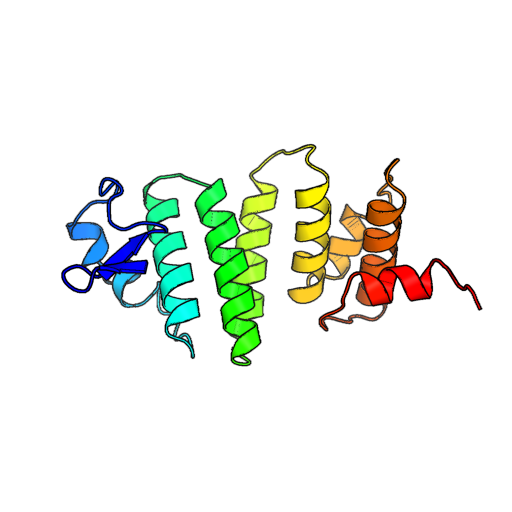.356 0.154 1.00 98.38 83 MET A CA 1
ATOM 667 C C . MET A 1 83 ? -3.954 1.837 -0.343 1.00 98.38 83 MET A C 1
ATOM 669 O O . MET A 1 83 ? -3.329 2.681 0.300 1.00 98.38 83 MET A O 1
ATOM 673 N N . ARG A 1 84 ? -3.498 1.352 -1.507 1.00 98.31 84 ARG A N 1
ATOM 674 C CA . ARG A 1 84 ? -2.256 1.832 -2.131 1.00 98.31 84 ARG A CA 1
ATOM 675 C C . ARG A 1 84 ? -2.361 3.285 -2.578 1.00 98.31 84 ARG A C 1
ATOM 677 O O . ARG A 1 84 ? -1.415 4.029 -2.347 1.00 98.31 84 ARG A O 1
ATOM 684 N N . LYS A 1 85 ? -3.489 3.707 -3.165 1.00 98.19 85 LYS A N 1
ATOM 685 C CA . LYS A 1 85 ? -3.706 5.118 -3.542 1.00 98.19 85 LYS A CA 1
ATOM 686 C C . LYS A 1 85 ? -3.605 6.036 -2.324 1.00 98.19 85 LYS A C 1
ATOM 688 O O . LYS A 1 85 ? -2.834 6.988 -2.348 1.00 98.19 85 LYS A O 1
ATOM 693 N N . LEU A 1 86 ? -4.281 5.682 -1.228 1.00 97.38 86 LEU A N 1
ATOM 694 C CA . LEU A 1 86 ? -4.184 6.428 0.031 1.00 97.38 86 LEU A CA 1
ATOM 695 C C . LEU A 1 86 ? -2.748 6.467 0.580 1.00 97.38 86 LEU A C 1
ATOM 697 O O . LEU A 1 86 ? -2.318 7.488 1.114 1.00 97.38 86 LEU A O 1
ATOM 701 N N . ALA A 1 87 ? -1.994 5.370 0.456 1.00 97.06 87 ALA A N 1
ATOM 702 C CA . ALA A 1 87 ? -0.595 5.335 0.871 1.00 97.06 87 ALA A CA 1
ATOM 703 C C . ALA A 1 87 ? 0.286 6.257 0.008 1.00 97.06 87 ALA A C 1
ATOM 705 O O . ALA A 1 87 ? 1.127 6.963 0.559 1.00 97.06 87 ALA A O 1
ATOM 706 N N . VAL A 1 88 ? 0.074 6.304 -1.314 1.00 96.38 88 VAL A N 1
ATOM 707 C CA . VAL A 1 88 ? 0.777 7.233 -2.219 1.00 96.38 88 VAL A CA 1
ATOM 708 C C . VAL A 1 88 ? 0.532 8.686 -1.808 1.00 96.38 88 VAL A C 1
ATOM 710 O O . VAL A 1 88 ? 1.499 9.429 -1.655 1.00 96.38 88 VAL A O 1
ATOM 713 N N . ASP A 1 89 ? -0.720 9.062 -1.529 1.00 94.50 89 ASP A N 1
ATOM 714 C CA . ASP A 1 89 ? -1.077 10.421 -1.092 1.00 94.50 89 ASP A CA 1
ATOM 715 C C . ASP A 1 89 ? -0.370 10.840 0.208 1.00 94.50 89 ASP A C 1
ATOM 717 O O . ASP A 1 89 ? -0.181 12.031 0.469 1.00 94.50 89 ASP A O 1
ATOM 721 N N . LEU A 1 90 ? -0.016 9.878 1.067 1.00 93.44 90 LEU A N 1
ATOM 722 C CA . LEU A 1 90 ? 0.771 10.141 2.270 1.00 93.44 90 LEU A CA 1
ATOM 723 C C . LEU A 1 90 ? 2.254 10.289 1.957 1.00 93.44 90 LEU A C 1
ATOM 725 O O . LEU A 1 90 ? 2.866 11.210 2.488 1.00 93.44 90 LEU A O 1
ATOM 729 N N . VAL A 1 91 ? 2.821 9.447 1.085 1.00 91.94 91 VAL A N 1
ATOM 730 C CA . VAL A 1 91 ? 4.220 9.609 0.653 1.00 91.94 91 VAL A CA 1
ATOM 731 C C . VAL A 1 91 ? 4.422 10.971 -0.002 1.00 91.94 91 VAL A C 1
ATOM 733 O O . VAL A 1 91 ? 5.406 11.631 0.289 1.00 91.94 91 VAL A O 1
ATOM 736 N N . ASP A 1 92 ? 3.468 11.442 -0.806 1.00 90.06 92 ASP A N 1
ATOM 737 C CA . ASP A 1 92 ? 3.534 12.764 -1.445 1.00 90.06 92 ASP A CA 1
ATOM 738 C C . ASP A 1 92 ? 3.623 13.933 -0.459 1.00 90.06 92 ASP A C 1
ATOM 740 O O . ASP A 1 92 ? 4.140 14.998 -0.792 1.00 90.06 92 ASP A O 1
ATOM 744 N N . LYS A 1 93 ? 3.098 13.755 0.757 1.00 85.44 93 LYS A N 1
ATOM 745 C CA . LYS A 1 93 ? 3.139 14.773 1.816 1.00 85.44 93 LYS A CA 1
ATOM 746 C C . LYS A 1 93 ? 4.435 14.734 2.614 1.00 85.44 93 LYS A C 1
ATOM 748 O O . LYS A 1 93 ? 4.721 15.684 3.343 1.00 85.44 93 LYS A O 1
ATOM 753 N N . VAL A 1 94 ? 5.183 13.641 2.517 1.00 76.69 94 VAL A N 1
ATOM 754 C CA . VAL A 1 94 ? 6.460 13.469 3.197 1.00 76.69 94 VAL A CA 1
ATOM 755 C C . VAL A 1 94 ? 7.555 13.779 2.180 1.00 76.69 94 VAL A C 1
ATOM 757 O O . VAL A 1 94 ? 7.878 12.962 1.325 1.00 76.69 94 VAL A O 1
ATOM 760 N N . ASP A 1 95 ? 8.116 14.985 2.261 1.00 62.91 95 ASP A N 1
ATOM 761 C CA . ASP A 1 95 ? 9.318 15.334 1.502 1.00 62.91 95 ASP A CA 1
ATOM 762 C C . ASP A 1 95 ? 10.495 14.535 2.072 1.00 62.91 95 ASP A C 1
ATOM 764 O O . ASP A 1 95 ? 11.001 14.847 3.154 1.00 62.91 95 ASP A O 1
ATOM 768 N N . ASP A 1 96 ? 10.862 13.443 1.403 1.00 63.31 96 ASP A N 1
ATOM 769 C CA . ASP A 1 96 ? 11.952 12.584 1.848 1.00 63.31 96 ASP A CA 1
ATOM 770 C C . ASP A 1 96 ? 12.890 12.224 0.690 1.00 63.31 96 ASP A C 1
ATOM 772 O O . ASP A 1 96 ? 12.510 11.629 -0.324 1.00 63.31 96 ASP A O 1
ATOM 776 N N . GLU A 1 97 ? 14.170 12.551 0.873 1.00 75.31 97 GLU A N 1
ATOM 777 C CA . GLU A 1 97 ? 15.255 12.082 0.012 1.00 75.31 97 GLU A CA 1
ATOM 778 C C . GLU A 1 97 ? 15.500 10.567 0.157 1.00 75.31 97 GLU A C 1
ATOM 780 O O . GLU A 1 97 ? 16.283 9.997 -0.605 1.00 75.31 97 GLU A O 1
ATOM 785 N N . ASN A 1 98 ? 14.810 9.899 1.087 1.00 86.50 98 ASN A N 1
ATOM 786 C CA . ASN A 1 98 ? 14.868 8.464 1.325 1.00 86.50 98 ASN A CA 1
ATOM 787 C C . ASN A 1 98 ? 14.508 7.646 0.087 1.00 86.50 98 ASN A C 1
ATOM 789 O O . ASN A 1 98 ? 13.357 7.488 -0.327 1.00 86.50 98 ASN A O 1
ATOM 793 N N . GLU A 1 99 ? 15.549 7.043 -0.458 1.00 88.12 99 GLU A N 1
ATOM 794 C CA . GLU A 1 99 ? 15.487 6.210 -1.640 1.00 88.12 99 GLU A CA 1
ATOM 795 C C . GLU A 1 99 ? 14.550 5.006 -1.478 1.00 88.12 99 GLU A C 1
ATOM 797 O O . GLU A 1 99 ? 13.822 4.681 -2.412 1.00 88.12 99 GLU A O 1
ATOM 802 N N . ASN A 1 100 ? 14.460 4.402 -0.287 1.00 90.44 100 ASN A N 1
ATOM 803 C CA . ASN A 1 100 ? 13.550 3.276 -0.061 1.00 90.44 100 ASN A CA 1
ATOM 804 C C . ASN A 1 100 ? 12.083 3.689 -0.216 1.00 90.44 100 ASN A C 1
ATOM 806 O O . ASN A 1 100 ? 11.295 2.931 -0.776 1.00 90.44 100 ASN A O 1
ATOM 810 N N . LEU A 1 101 ? 11.708 4.891 0.238 1.00 91.88 101 LEU A N 1
ATOM 811 C CA . LEU A 1 101 ? 10.348 5.396 0.032 1.00 91.88 101 LEU A CA 1
ATOM 812 C C . LEU A 1 101 ? 10.069 5.652 -1.447 1.00 91.88 101 LEU A C 1
ATOM 814 O O . LEU A 1 101 ? 8.967 5.359 -1.907 1.00 91.88 101 LEU A O 1
ATOM 818 N N . LYS A 1 102 ? 11.067 6.106 -2.214 1.00 93.94 102 LYS A N 1
ATOM 819 C CA . LYS A 1 102 ? 10.943 6.245 -3.671 1.00 93.94 102 LYS A CA 1
ATOM 820 C C . LYS A 1 102 ? 10.702 4.896 -4.347 1.00 93.94 102 LYS A C 1
ATOM 822 O O . LYS A 1 102 ? 9.831 4.823 -5.210 1.00 93.94 102 LYS A O 1
ATOM 827 N N . LEU A 1 103 ? 11.410 3.841 -3.937 1.00 95.38 103 LEU A N 1
ATOM 828 C CA . LEU A 1 103 ? 11.187 2.482 -4.447 1.00 95.38 103 LEU A CA 1
ATOM 829 C C . LEU A 1 103 ? 9.787 1.965 -4.096 1.00 95.38 103 LEU A C 1
ATOM 831 O O . LEU A 1 103 ? 9.087 1.444 -4.961 1.00 95.38 103 LEU A O 1
ATOM 835 N N . ILE A 1 104 ? 9.357 2.144 -2.842 1.00 95.62 104 ILE A N 1
ATOM 836 C CA . ILE A 1 104 ? 8.028 1.713 -2.393 1.00 95.62 104 ILE A CA 1
ATOM 837 C C . ILE A 1 104 ? 6.937 2.475 -3.149 1.00 95.62 104 ILE A C 1
ATOM 839 O O . ILE A 1 104 ? 5.990 1.861 -3.630 1.00 95.62 104 ILE A O 1
ATOM 843 N N . LYS A 1 105 ? 7.068 3.796 -3.301 1.00 96.62 105 LYS A N 1
ATOM 844 C CA . LYS A 1 105 ? 6.103 4.613 -4.045 1.00 96.62 105 LYS A CA 1
ATOM 845 C C . LYS A 1 105 ? 6.003 4.182 -5.506 1.00 96.62 105 LYS A C 1
ATOM 847 O O . LYS A 1 105 ? 4.891 4.117 -6.019 1.00 96.62 105 LYS A O 1
ATOM 852 N N . ALA A 1 106 ? 7.117 3.834 -6.150 1.00 97.19 106 ALA A N 1
ATOM 853 C CA . ALA A 1 106 ? 7.091 3.339 -7.522 1.00 97.19 106 ALA A CA 1
ATOM 854 C C . ALA A 1 106 ? 6.249 2.056 -7.660 1.00 97.19 106 ALA A C 1
ATOM 856 O O . ALA A 1 106 ? 5.376 1.980 -8.527 1.00 97.19 106 ALA A O 1
ATOM 857 N N . ASP A 1 107 ? 6.442 1.087 -6.756 1.00 97.62 107 ASP A N 1
ATOM 858 C CA . ASP A 1 107 ? 5.617 -0.127 -6.720 1.00 97.62 107 ASP A CA 1
ATOM 859 C C . ASP A 1 107 ? 4.149 0.184 -6.389 1.00 97.62 107 ASP A C 1
ATOM 861 O O . ASP A 1 107 ? 3.241 -0.335 -7.038 1.00 97.62 107 ASP A O 1
ATOM 865 N N . LEU A 1 108 ? 3.895 1.083 -5.431 1.00 97.81 108 LEU A N 1
ATOM 866 C CA . LEU A 1 108 ? 2.540 1.497 -5.069 1.00 97.81 108 LEU A CA 1
ATOM 867 C C . LEU A 1 108 ? 1.802 2.141 -6.245 1.00 97.81 108 LEU A C 1
ATOM 869 O O . LEU A 1 108 ? 0.648 1.789 -6.483 1.00 97.81 108 LEU A O 1
ATOM 873 N N . LEU A 1 109 ? 2.443 3.051 -6.985 1.00 98.44 109 LEU A N 1
ATOM 874 C CA . LEU A 1 109 ? 1.868 3.690 -8.171 1.00 98.44 109 LEU A CA 1
ATOM 875 C C . LEU A 1 109 ? 1.487 2.635 -9.214 1.00 98.44 109 LEU A C 1
ATOM 877 O O . LEU A 1 109 ? 0.333 2.589 -9.638 1.00 98.44 109 LEU A O 1
ATOM 881 N N . ARG A 1 110 ? 2.405 1.721 -9.550 1.00 98.44 110 ARG A N 1
ATOM 882 C CA . ARG A 1 110 ? 2.139 0.650 -10.521 1.00 98.44 110 ARG A CA 1
ATOM 883 C C . ARG A 1 110 ? 0.999 -0.265 -10.072 1.00 98.44 110 ARG A C 1
ATOM 885 O O . ARG A 1 110 ? 0.022 -0.451 -10.791 1.00 98.44 110 ARG A O 1
ATOM 892 N N . ARG A 1 111 ? 1.065 -0.790 -8.845 1.00 97.81 111 ARG A N 1
ATOM 893 C CA . ARG A 1 111 ? 0.064 -1.730 -8.306 1.00 97.81 111 ARG A CA 1
ATOM 894 C C . ARG A 1 111 ? -1.262 -1.063 -7.926 1.00 97.81 111 ARG A C 1
ATOM 896 O O . ARG A 1 111 ? -2.194 -1.744 -7.501 1.00 97.81 111 ARG A O 1
ATOM 903 N N . SER A 1 112 ? -1.361 0.258 -8.044 1.00 98.06 112 SER A N 1
ATOM 904 C CA . SER A 1 112 ? -2.616 1.013 -7.940 1.00 98.06 112 SER A CA 1
ATOM 905 C C . SER A 1 112 ? -3.111 1.553 -9.283 1.00 98.06 112 SER A C 1
ATOM 907 O O . SER A 1 112 ? -4.047 2.355 -9.299 1.00 98.06 112 SER A O 1
ATOM 909 N N . LEU A 1 113 ? -2.529 1.073 -10.391 1.00 98.12 113 LEU A N 1
ATOM 910 C CA . LEU A 1 113 ? -2.885 1.420 -11.769 1.00 98.12 113 LEU A CA 1
ATOM 911 C C . LEU A 1 113 ? -2.590 2.884 -12.141 1.00 98.12 113 LEU A C 1
ATOM 913 O O . LEU A 1 113 ? -3.168 3.416 -13.082 1.00 98.12 113 LEU A O 1
ATOM 917 N N . GLN A 1 114 ? -1.691 3.553 -11.415 1.00 98.31 114 GLN A N 1
ATOM 918 C CA . GLN A 1 114 ? -1.256 4.927 -11.691 1.00 98.31 114 GLN A CA 1
ATOM 919 C C . GLN A 1 114 ? -0.031 4.927 -12.621 1.00 98.31 114 GLN A C 1
ATOM 921 O O . GLN A 1 114 ? 1.018 5.489 -12.295 1.00 98.31 114 GLN A O 1
ATOM 926 N N . PHE A 1 115 ? -0.143 4.241 -13.763 1.00 98.56 115 PHE A N 1
ATOM 927 C CA . PHE A 1 115 ? 0.986 3.977 -14.658 1.00 98.56 115 PHE A CA 1
ATOM 928 C C . PHE A 1 115 ? 1.569 5.249 -15.270 1.00 98.56 115 PHE A C 1
ATOM 930 O O . PHE A 1 115 ? 2.787 5.422 -15.239 1.00 98.56 115 PHE A O 1
ATOM 937 N N . GLU A 1 116 ? 0.737 6.173 -15.769 1.00 98.44 116 GLU A N 1
ATOM 938 C CA . GLU A 1 116 ? 1.258 7.406 -16.373 1.00 98.44 116 GLU A CA 1
ATOM 939 C C . GLU A 1 116 ? 2.021 8.244 -15.351 1.00 98.44 116 GLU A C 1
ATOM 941 O O . GLU A 1 116 ? 3.100 8.754 -15.643 1.00 98.44 116 GLU A O 1
ATOM 946 N N . ARG A 1 117 ? 1.494 8.313 -14.127 1.00 98.06 117 ARG A N 1
ATOM 947 C CA . ARG A 1 117 ? 2.117 9.034 -13.021 1.00 98.06 117 ARG A CA 1
ATOM 948 C C . ARG A 1 117 ? 3.461 8.422 -12.622 1.00 98.06 117 ARG A C 1
ATOM 950 O O . ARG A 1 117 ? 4.416 9.155 -12.385 1.00 98.06 117 ARG A O 1
ATOM 957 N N . LEU A 1 118 ? 3.561 7.090 -12.577 1.00 98.44 118 LEU A N 1
ATOM 958 C CA . LEU A 1 118 ? 4.839 6.409 -12.351 1.00 98.44 118 LEU A CA 1
ATOM 959 C C . LEU A 1 118 ? 5.869 6.797 -13.417 1.00 98.44 118 LEU A C 1
ATOM 961 O O . LEU A 1 118 ? 7.010 7.116 -13.086 1.00 98.44 118 LEU A O 1
ATOM 965 N N . ILE A 1 119 ? 5.464 6.770 -14.687 1.00 98.50 119 ILE A N 1
ATOM 966 C CA . ILE A 1 119 ? 6.344 7.100 -15.809 1.00 98.50 119 ILE A CA 1
ATOM 967 C C . ILE A 1 119 ? 6.794 8.560 -15.726 1.00 98.50 119 ILE A C 1
ATOM 969 O O . ILE A 1 119 ? 7.989 8.822 -15.844 1.00 98.50 119 ILE A O 1
ATOM 973 N N . GLU A 1 120 ? 5.870 9.487 -15.478 1.00 97.94 120 GLU A N 1
ATOM 974 C CA . GLU A 1 120 ? 6.154 10.919 -15.344 1.00 97.94 120 GLU A CA 1
ATOM 975 C C . GLU A 1 120 ? 7.128 11.214 -14.195 1.00 97.94 120 GLU A C 1
ATOM 977 O O . GLU A 1 120 ? 8.083 11.966 -14.374 1.00 97.94 120 GLU A O 1
ATOM 982 N N . GLU A 1 121 ? 6.923 10.610 -13.023 1.00 95.94 121 GLU A N 1
ATOM 983 C CA . GLU A 1 121 ? 7.734 10.910 -11.840 1.00 95.94 121 GLU A CA 1
ATOM 984 C C . GLU A 1 121 ? 9.119 10.239 -11.852 1.00 95.94 121 GLU A C 1
ATOM 986 O O . GLU A 1 121 ? 10.057 10.756 -11.241 1.00 95.94 121 GLU A O 1
ATOM 991 N N . TYR A 1 122 ? 9.271 9.089 -12.522 1.00 97.12 122 TYR A N 1
ATOM 992 C CA . TYR A 1 122 ? 10.472 8.252 -12.405 1.00 97.12 122 TYR A CA 1
ATOM 993 C C . TYR A 1 122 ? 11.255 8.056 -13.708 1.00 97.12 122 TYR A C 1
ATOM 995 O O . TYR A 1 122 ? 12.324 7.437 -13.665 1.00 97.12 122 TYR A O 1
ATOM 1003 N N . SER A 1 123 ? 10.813 8.590 -14.857 1.00 96.38 123 SER A N 1
ATOM 1004 C CA . SER A 1 123 ? 11.536 8.441 -16.136 1.00 96.38 123 SER A CA 1
ATOM 1005 C C . SER A 1 123 ? 13.005 8.850 -16.027 1.00 96.38 123 SER A C 1
ATOM 1007 O O . SER A 1 123 ? 13.887 8.133 -16.516 1.00 96.38 123 SER A O 1
ATOM 1009 N N . ASP A 1 124 ? 13.265 9.930 -15.292 1.00 95.44 124 ASP A N 1
ATOM 1010 C CA . ASP A 1 124 ? 14.584 10.540 -15.115 1.00 95.44 124 ASP A CA 1
ATOM 1011 C C . ASP A 1 124 ? 15.270 10.106 -13.808 1.00 95.44 124 ASP A C 1
ATOM 1013 O O . ASP A 1 124 ? 16.317 10.639 -13.434 1.00 95.44 124 ASP A O 1
ATOM 1017 N N . PHE A 1 125 ? 14.711 9.114 -13.101 1.00 93.88 125 PHE A N 1
ATOM 1018 C CA . PHE A 1 125 ? 15.284 8.609 -11.857 1.00 93.88 125 PHE A CA 1
ATOM 1019 C C . PHE A 1 125 ? 16.698 8.060 -12.071 1.00 93.88 125 PHE A C 1
ATOM 1021 O O . PHE A 1 125 ? 16.947 7.215 -12.942 1.00 93.88 125 PHE A O 1
ATOM 1028 N N . THR A 1 126 ? 17.614 8.489 -11.207 1.00 92.31 126 THR 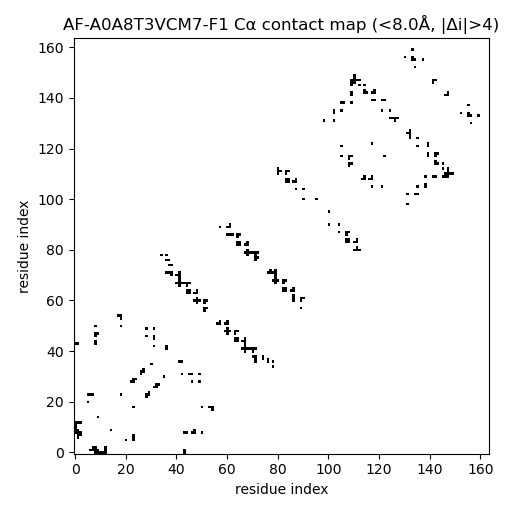A N 1
ATOM 1029 C CA . THR A 1 126 ? 18.991 7.998 -11.138 1.00 92.31 126 THR A CA 1
ATOM 1030 C C . THR A 1 126 ? 19.336 7.640 -9.698 1.00 92.31 126 THR A C 1
ATOM 1032 O O . THR A 1 126 ? 18.846 8.265 -8.759 1.00 92.31 126 THR A O 1
ATOM 1035 N N . SER A 1 127 ? 20.183 6.627 -9.527 1.00 91.44 127 SER A N 1
ATOM 1036 C CA . SER A 1 127 ? 20.748 6.254 -8.233 1.00 91.44 127 SER A CA 1
ATOM 1037 C C . SER A 1 127 ? 22.167 5.723 -8.412 1.00 91.44 127 SER A C 1
ATOM 1039 O O . SER A 1 127 ? 22.503 5.160 -9.456 1.00 91.44 127 SER A O 1
ATOM 1041 N N . ASN A 1 128 ? 22.998 5.907 -7.384 1.00 90.62 128 ASN A N 1
ATOM 1042 C CA . ASN A 1 128 ? 24.307 5.262 -7.294 1.00 90.62 128 ASN A CA 1
ATOM 1043 C C . ASN A 1 128 ? 24.195 3.791 -6.864 1.00 90.62 128 ASN A C 1
ATOM 1045 O O . ASN A 1 128 ? 25.136 3.025 -7.083 1.00 90.62 128 ASN A O 1
ATOM 1049 N N . ASP A 1 129 ? 23.070 3.394 -6.262 1.00 93.12 129 ASP A N 1
ATOM 1050 C CA . ASP A 1 129 ? 22.779 1.998 -5.982 1.00 93.12 129 ASP A CA 1
ATOM 1051 C C . ASP A 1 129 ? 22.204 1.313 -7.228 1.00 93.12 129 ASP A C 1
ATOM 1053 O O . ASP A 1 129 ? 21.139 1.661 -7.748 1.00 93.12 129 ASP A O 1
ATOM 1057 N N . LYS A 1 130 ? 22.941 0.316 -7.726 1.00 92.44 130 LYS A N 1
ATOM 1058 C CA . LYS A 1 130 ? 22.570 -0.404 -8.949 1.00 92.44 130 LYS A CA 1
ATOM 1059 C C . LYS A 1 130 ? 21.257 -1.160 -8.789 1.00 92.44 130 LYS A C 1
ATOM 1061 O O . LYS A 1 130 ? 20.517 -1.278 -9.766 1.00 92.44 130 LYS A O 1
ATOM 1066 N N . LEU A 1 131 ? 20.981 -1.680 -7.593 1.00 93.75 131 LEU A N 1
ATOM 1067 C CA . LEU A 1 131 ? 19.770 -2.447 -7.344 1.00 93.75 131 LEU A CA 1
ATOM 1068 C C . LEU A 1 131 ? 18.545 -1.529 -7.378 1.00 93.75 131 LEU A C 1
ATOM 1070 O O . LEU A 1 131 ? 17.631 -1.797 -8.151 1.00 93.75 131 LEU A O 1
ATOM 1074 N N . SER A 1 132 ? 18.561 -0.411 -6.651 1.00 95.06 132 SER A N 1
ATOM 1075 C CA . SER A 1 132 ? 17.512 0.611 -6.708 1.00 95.06 132 SER A CA 1
ATOM 1076 C C . SER A 1 132 ? 17.238 1.100 -8.128 1.00 95.06 132 SER A C 1
ATOM 1078 O O . SER A 1 132 ? 16.083 1.176 -8.548 1.00 95.06 132 SER A O 1
ATOM 1080 N N . TYR A 1 133 ? 18.292 1.403 -8.895 1.00 94.75 133 TYR A N 1
ATOM 1081 C CA . TYR A 1 133 ? 18.137 1.807 -10.293 1.00 94.75 133 TYR A CA 1
ATOM 1082 C C . TYR A 1 133 ? 17.443 0.717 -11.121 1.00 94.75 133 TYR A C 1
ATOM 1084 O O . TYR A 1 133 ? 16.497 1.014 -11.849 1.00 94.75 133 TYR A O 1
ATOM 1092 N N . SER A 1 134 ? 17.869 -0.541 -10.974 1.00 96.06 134 SER A N 1
ATOM 1093 C CA . SER A 1 134 ? 17.290 -1.679 -11.704 1.00 96.06 134 SER A CA 1
ATOM 1094 C C . SER A 1 134 ? 15.827 -1.911 -11.324 1.00 96.06 134 SER A C 1
ATOM 1096 O O . SER A 1 134 ? 14.999 -2.112 -12.207 1.00 96.06 134 SER A O 1
ATOM 1098 N N . ILE A 1 135 ? 15.479 -1.785 -10.038 1.00 96.94 135 ILE A N 1
ATOM 1099 C CA . ILE A 1 135 ? 14.091 -1.873 -9.561 1.00 96.94 135 ILE A CA 1
ATOM 1100 C C . ILE A 1 135 ? 13.230 -0.812 -10.246 1.00 96.94 135 ILE A C 1
ATOM 1102 O O . ILE A 1 135 ? 12.196 -1.151 -10.809 1.00 96.94 135 ILE A O 1
ATOM 1106 N N . ILE A 1 136 ? 13.642 0.460 -10.258 1.00 97.38 136 ILE A N 1
ATOM 1107 C CA . ILE A 1 136 ? 12.843 1.511 -10.906 1.00 97.38 136 ILE A CA 1
ATOM 1108 C C . ILE A 1 136 ? 12.706 1.271 -12.413 1.00 97.38 136 ILE A C 1
ATOM 1110 O O . ILE A 1 136 ? 11.621 1.454 -12.961 1.00 97.38 136 ILE A O 1
ATOM 1114 N N . ARG A 1 137 ? 13.767 0.826 -13.098 1.00 97.38 137 ARG A N 1
ATOM 1115 C CA . ARG A 1 137 ? 13.688 0.523 -14.537 1.00 97.38 137 ARG A CA 1
ATOM 1116 C C . ARG A 1 137 ? 12.748 -0.642 -14.830 1.00 97.38 137 ARG A C 1
ATOM 1118 O O . ARG A 1 137 ? 11.956 -0.536 -15.762 1.00 97.38 137 ARG A O 1
ATOM 1125 N N . PHE A 1 138 ? 12.782 -1.683 -14.006 1.00 97.56 138 PHE A N 1
ATOM 1126 C CA . PHE A 1 138 ? 11.842 -2.799 -14.074 1.00 97.56 138 PHE A CA 1
ATOM 1127 C C . PHE A 1 138 ? 10.392 -2.325 -13.886 1.00 97.56 138 PHE A C 1
ATOM 1129 O O . PHE A 1 138 ? 9.531 -2.598 -14.718 1.00 97.56 138 PHE A O 1
ATOM 1136 N N . GLN A 1 139 ? 10.132 -1.521 -12.850 1.00 98.12 139 GLN A N 1
ATOM 1137 C CA . GLN A 1 139 ? 8.803 -0.965 -12.563 1.00 98.12 139 GLN A CA 1
ATOM 1138 C C . GLN A 1 139 ? 8.276 -0.097 -13.720 1.00 98.12 139 GLN A C 1
ATOM 1140 O O . GLN A 1 139 ? 7.107 -0.208 -14.083 1.00 98.12 139 GLN A O 1
ATOM 1145 N N . LEU A 1 140 ? 9.133 0.724 -14.342 1.00 98.31 140 LEU A N 1
ATOM 1146 C CA . LEU A 1 140 ? 8.784 1.515 -15.529 1.00 98.31 140 LEU A CA 1
ATOM 1147 C C . LEU A 1 140 ? 8.470 0.639 -16.750 1.00 98.31 140 LEU A C 1
ATOM 1149 O O . LEU A 1 140 ? 7.540 0.948 -17.492 1.00 98.31 140 LEU A O 1
ATOM 1153 N N . GLY A 1 141 ? 9.227 -0.443 -16.956 1.00 97.69 141 GLY A N 1
ATOM 1154 C CA . GLY A 1 141 ? 8.981 -1.404 -18.033 1.00 97.69 141 GLY A CA 1
ATOM 1155 C C . GLY A 1 141 ? 7.614 -2.073 -17.898 1.00 97.69 141 GLY A C 1
ATOM 1156 O O . GLY A 1 141 ? 6.839 -2.086 -18.851 1.00 97.69 141 GLY A O 1
ATOM 1157 N N . LEU A 1 142 ? 7.284 -2.540 -16.692 1.00 98.25 142 LEU A N 1
ATOM 1158 C CA . LEU A 1 142 ? 5.969 -3.099 -16.375 1.00 98.25 142 LEU A CA 1
ATOM 1159 C C . LEU A 1 142 ? 4.845 -2.069 -16.537 1.00 98.25 142 LEU A C 1
ATOM 1161 O O . LEU A 1 142 ? 3.822 -2.364 -17.148 1.00 98.25 142 LEU A O 1
ATOM 1165 N N . ALA A 1 143 ? 5.043 -0.837 -16.061 1.00 98.38 143 ALA A N 1
ATOM 1166 C CA . ALA A 1 143 ? 4.048 0.223 -16.207 1.00 98.38 143 ALA A CA 1
ATOM 1167 C C . ALA A 1 143 ? 3.775 0.592 -17.673 1.00 98.38 143 ALA A C 1
ATOM 1169 O O . ALA A 1 143 ? 2.630 0.858 -18.025 1.00 98.38 143 ALA A O 1
ATOM 1170 N N . ALA A 1 144 ? 4.787 0.549 -18.546 1.00 98.00 144 ALA A N 1
ATOM 1171 C CA . ALA A 1 144 ? 4.605 0.756 -19.985 1.00 98.00 144 ALA A CA 1
ATOM 1172 C C . ALA A 1 144 ? 3.762 -0.347 -20.658 1.00 98.00 144 ALA A C 1
ATOM 1174 O O . ALA A 1 144 ? 3.248 -0.139 -21.756 1.00 98.00 144 ALA A O 1
ATOM 1175 N N . MET A 1 145 ? 3.626 -1.505 -20.007 1.00 98.00 145 MET A N 1
ATOM 1176 C CA . MET A 1 145 ? 2.757 -2.612 -20.416 1.00 98.00 145 MET A CA 1
ATOM 1177 C C . MET A 1 145 ? 1.442 -2.658 -19.618 1.00 98.00 145 MET A C 1
ATOM 1179 O O . MET A 1 145 ? 0.690 -3.615 -19.772 1.00 98.00 145 MET A O 1
ATOM 1183 N N . GLU A 1 146 ? 1.171 -1.647 -18.781 1.00 97.88 146 GLU A N 1
ATOM 1184 C CA . GLU A 1 146 ? 0.027 -1.591 -17.855 1.00 97.88 146 GLU A CA 1
ATOM 1185 C C . GLU A 1 146 ? -0.048 -2.802 -16.901 1.00 97.88 146 GLU A C 1
ATOM 1187 O O . GLU A 1 146 ? -1.123 -3.235 -16.485 1.00 97.88 146 GLU A O 1
ATOM 1192 N N . ASP A 1 147 ? 1.109 -3.358 -16.535 1.00 98.25 147 ASP A N 1
ATOM 1193 C CA . ASP A 1 147 ? 1.204 -4.536 -15.678 1.00 98.25 147 ASP A CA 1
ATOM 1194 C C . ASP A 1 147 ? 1.192 -4.155 -14.188 1.00 98.25 147 ASP A C 1
ATOM 1196 O O . ASP A 1 147 ? 2.087 -3.461 -13.686 1.00 98.25 147 ASP A O 1
ATOM 1200 N N . SER A 1 148 ? 0.188 -4.647 -13.456 1.00 96.94 148 SER A N 1
ATOM 1201 C CA . SER A 1 148 ? -0.006 -4.411 -12.019 1.00 96.94 148 SER A CA 1
ATOM 1202 C C . SER A 1 148 ? 0.296 -5.610 -11.114 1.00 96.94 148 SER A C 1
ATOM 1204 O O . SER A 1 148 ? 0.022 -5.542 -9.910 1.00 96.94 148 SER A O 1
ATOM 1206 N N . ASP A 1 149 ? 0.85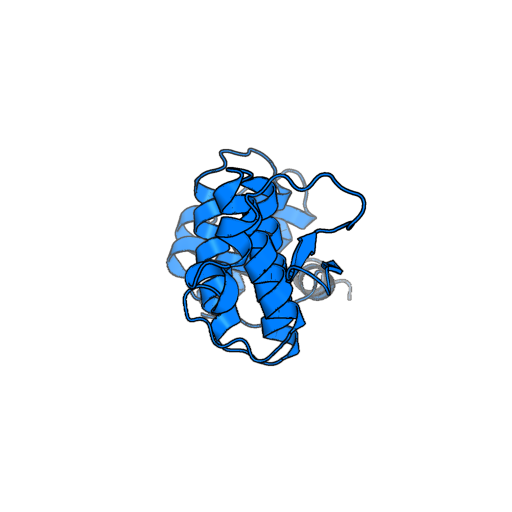4 -6.693 -11.654 1.00 96.06 149 ASP A N 1
ATOM 1207 C CA . ASP A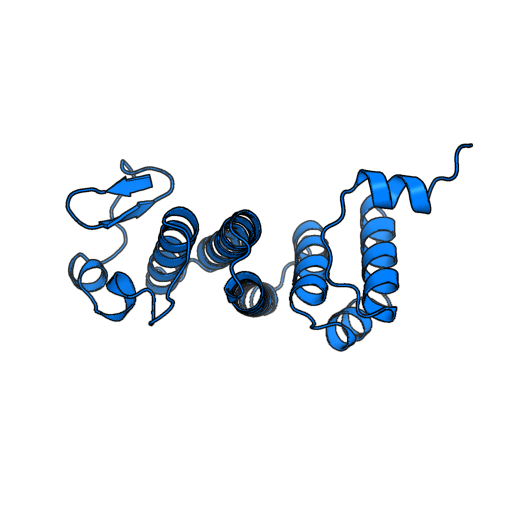 1 149 ? 1.079 -7.934 -10.912 1.00 96.06 149 ASP A CA 1
ATOM 1208 C C . ASP A 1 149 ? 2.187 -7.782 -9.857 1.00 96.06 149 ASP A C 1
ATOM 1210 O O . ASP A 1 149 ? 2.882 -6.762 -9.762 1.00 96.06 149 ASP A O 1
ATOM 1214 N N . CYS A 1 150 ? 2.320 -8.769 -8.972 1.00 93.50 150 CYS A N 1
ATOM 1215 C CA . CYS A 1 150 ? 3.362 -8.778 -7.950 1.00 93.50 150 CYS A CA 1
ATOM 1216 C C . CYS A 1 150 ? 4.642 -9.442 -8.465 1.00 93.50 150 CYS A C 1
ATOM 1218 O O . CYS A 1 150 ? 4.590 -10.519 -9.052 1.00 93.50 150 CYS A O 1
ATOM 1220 N N . TYR A 1 151 ? 5.786 -8.836 -8.148 1.00 95.12 151 TYR A N 1
ATOM 1221 C CA . TYR A 1 151 ? 7.107 -9.333 -8.524 1.00 95.12 151 TYR A CA 1
ATOM 1222 C C . TYR A 1 151 ? 8.065 -9.287 -7.341 1.00 95.12 151 TYR A C 1
ATOM 1224 O O . TYR A 1 151 ? 7.881 -8.548 -6.370 1.00 95.12 151 TYR A O 1
ATOM 1232 N N . THR A 1 152 ? 9.118 -10.080 -7.439 1.00 94.38 152 THR A N 1
ATOM 1233 C CA . THR A 1 152 ? 10.179 -10.222 -6.454 1.00 94.38 152 THR A CA 1
ATOM 1234 C C . THR A 1 152 ? 11.450 -9.518 -6.912 1.00 94.38 152 THR A C 1
ATOM 1236 O O . THR A 1 152 ? 11.702 -9.323 -8.098 1.00 94.38 152 THR A O 1
ATOM 1239 N N . ILE A 1 153 ? 12.326 -9.200 -5.958 1.00 92.62 153 ILE A N 1
ATOM 1240 C CA . ILE A 1 153 ? 13.659 -8.668 -6.268 1.00 92.62 153 ILE A CA 1
ATOM 1241 C C . ILE A 1 153 ? 14.478 -9.648 -7.122 1.00 92.62 153 ILE A C 1
ATOM 1243 O O . ILE A 1 153 ? 15.278 -9.215 -7.944 1.00 92.62 153 ILE A O 1
ATOM 1247 N N . GLN A 1 154 ? 14.267 -10.961 -6.970 1.00 93.94 154 GLN A N 1
ATOM 1248 C CA . GLN A 1 154 ? 14.970 -11.956 -7.780 1.00 93.94 154 GLN A CA 1
ATOM 1249 C C . GLN A 1 154 ? 14.609 -11.839 -9.266 1.00 93.94 154 GLN A C 1
ATOM 1251 O O . GLN A 1 154 ? 15.488 -11.989 -10.108 1.00 93.94 154 GLN A O 1
ATOM 1256 N N . GLU A 1 155 ? 13.350 -11.543 -9.594 1.00 94.31 155 GLU A N 1
ATOM 1257 C CA . GLU A 1 155 ? 12.920 -11.335 -10.983 1.00 94.31 155 GLU A CA 1
ATOM 1258 C C . GLU A 1 155 ? 13.577 -10.095 -11.596 1.00 94.31 155 GLU A C 1
ATOM 1260 O O . GLU A 1 155 ? 14.060 -10.166 -12.722 1.00 94.31 155 GLU A O 1
ATOM 1265 N N . VAL A 1 156 ? 13.719 -9.013 -10.819 1.00 93.12 156 VAL A N 1
ATOM 1266 C CA . VAL A 1 156 ? 14.487 -7.827 -11.237 1.00 93.12 156 VAL A CA 1
ATOM 1267 C C . VAL A 1 156 ? 15.943 -8.198 -11.526 1.00 93.12 156 VAL A C 1
ATOM 1269 O O . VAL A 1 156 ? 16.487 -7.840 -12.564 1.00 93.12 156 VAL A O 1
ATOM 1272 N N . VAL A 1 157 ? 16.593 -8.930 -10.618 1.00 90.69 157 VAL A N 1
ATOM 1273 C CA . VAL A 1 157 ? 17.999 -9.326 -10.794 1.00 90.69 157 VAL A CA 1
ATOM 1274 C C . VAL A 1 157 ? 18.174 -10.203 -12.035 1.00 90.69 157 VAL A C 1
ATOM 1276 O O . VAL A 1 157 ? 19.111 -9.980 -12.793 1.00 90.69 157 VAL A O 1
ATOM 1279 N N . ASN A 1 158 ? 17.260 -11.141 -12.288 1.00 88.12 158 ASN A N 1
ATOM 1280 C CA . ASN A 1 158 ? 17.336 -12.036 -13.444 1.00 88.12 158 ASN A CA 1
ATOM 1281 C C . ASN A 1 158 ? 17.188 -11.306 -14.791 1.00 88.12 158 ASN A C 1
ATOM 1283 O O . ASN A 1 158 ? 17.744 -11.759 -15.787 1.00 88.12 158 ASN A O 1
ATOM 1287 N N . GLU A 1 159 ? 16.441 -10.200 -14.847 1.00 84.31 159 GLU A N 1
ATOM 1288 C CA . GLU A 1 159 ? 16.289 -9.413 -16.079 1.00 84.31 159 GLU A CA 1
ATOM 1289 C C . GLU A 1 159 ? 17.523 -8.544 -16.375 1.00 84.31 159 GLU A C 1
ATOM 1291 O O . GLU A 1 159 ? 17.912 -8.386 -17.533 1.00 84.31 159 GLU A O 1
ATOM 1296 N N . PHE A 1 160 ? 18.161 -7.996 -15.335 1.00 73.88 160 PHE A N 1
ATOM 1297 C CA . PHE A 1 160 ? 19.267 -7.040 -15.473 1.00 73.88 160 PHE A CA 1
ATOM 1298 C C . PHE A 1 160 ? 20.670 -7.654 -15.306 1.00 73.88 160 PHE A C 1
ATOM 1300 O O . PHE A 1 160 ? 21.657 -6.990 -15.632 1.00 73.88 160 PHE A O 1
ATOM 1307 N N . ASP A 1 161 ? 20.779 -8.907 -14.854 1.00 63.16 161 ASP A N 1
ATOM 1308 C CA . ASP A 1 161 ? 22.022 -9.688 -14.808 1.00 63.16 161 ASP A CA 1
ATOM 1309 C C . ASP A 1 161 ? 21.837 -11.053 -15.507 1.00 63.16 161 ASP A C 1
ATOM 1311 O O . ASP A 1 161 ? 21.588 -12.069 -14.852 1.00 63.16 161 ASP A O 1
ATOM 1315 N N . PRO A 1 162 ? 21.932 -11.102 -16.851 1.00 52.81 162 PRO A N 1
ATOM 1316 C CA . PRO A 1 162 ? 21.870 -12.343 -17.613 1.00 52.81 162 PRO A CA 1
ATOM 1317 C C . PRO A 1 162 ? 23.205 -13.089 -17.483 1.00 52.81 162 PRO A C 1
ATOM 1319 O O . PRO A 1 162 ? 24.054 -13.066 -18.371 1.00 52.81 162 PRO A O 1
ATOM 1322 N N . THR A 1 163 ? 23.424 -13.715 -16.334 1.00 49.94 163 THR A N 1
ATOM 1323 C CA . THR A 1 163 ? 24.340 -14.850 -16.199 1.00 49.94 163 THR A CA 1
ATOM 1324 C C . THR A 1 163 ? 23.437 -16.078 -16.055 1.00 49.94 163 THR A C 1
ATOM 1326 O O . THR A 1 163 ? 22.917 -16.351 -14.980 1.00 49.94 163 THR A O 1
ATOM 1329 N N . GLU A 1 164 ? 23.017 -16.728 -17.145 1.00 38.88 164 GLU A N 1
ATOM 1330 C CA . GLU A 1 164 ? 23.817 -17.490 -18.128 1.00 38.88 164 GLU A CA 1
ATOM 1331 C C . GLU A 1 164 ? 23.586 -17.137 -19.608 1.00 38.88 164 GLU A C 1
ATOM 1333 O O . GLU A 1 164 ? 22.418 -16.960 -20.023 1.00 38.88 164 GLU A O 1
#

Nearest PDB structures (foldseek):
  4i1a-assembly3_B  TM=5.642E-01  e=1.816E+00  Bacillus subtilis subsp. subtilis str. 168

Sequence (164 aa):
MECPHCGYVAARLDNELKTSPDFLKSEEYLTCEGNDFKSDLSKRFYRRYLISKAENDHNSEFYSLLHCAWACDDTDDGLAVEMRKLAVDLVDKVDDENENLKLIKADLLRRSLQFERLIEEYSDFTSNDKLSYSIIRFQLGLAAMEDSDCYTIQEVVNEFDPTE